Protein AF-J0CYV3-F1 (afdb_monomer_lite)

Structure (mmCIF, N/CA/C/O backbone):
data_AF-J0CYV3-F1
#
_entry.id   AF-J0CYV3-F1
#
loop_
_atom_site.group_PDB
_atom_site.id
_atom_site.type_symbol
_atom_site.label_atom_id
_atom_site.label_alt_id
_atom_site.label_comp_id
_atom_site.label_asym_id
_atom_site.label_entity_id
_atom_site.label_seq_id
_atom_site.pdbx_PDB_ins_code
_atom_site.Cartn_x
_atom_site.Cartn_y
_atom_site.Cartn_z
_atom_site.occupancy
_atom_site.B_iso_or_equiv
_atom_site.auth_seq_id
_atom_site.auth_comp_id
_atom_site.auth_asym_id
_atom_site.auth_atom_id
_atom_site.pdbx_PDB_model_num
ATOM 1 N N . SER A 1 1 ? 0.131 10.515 -2.803 1.00 68.94 1 SER A N 1
ATOM 2 C CA . SER A 1 1 ? -0.985 11.173 -3.508 1.00 68.94 1 SER A CA 1
ATOM 3 C C . SER A 1 1 ? -1.459 10.277 -4.645 1.00 68.94 1 SER A C 1
ATOM 5 O O . SER A 1 1 ? -0.674 9.470 -5.137 1.00 68.94 1 SER A O 1
ATOM 7 N N . VAL A 1 2 ? -2.714 10.420 -5.088 1.00 69.31 2 VAL A N 1
ATOM 8 C CA . VAL A 1 2 ? -3.290 9.611 -6.188 1.00 69.31 2 VAL A CA 1
ATOM 9 C C . VAL A 1 2 ? -2.490 9.762 -7.494 1.00 69.31 2 VAL A C 1
ATOM 11 O O . VAL A 1 2 ? -2.240 8.778 -8.189 1.0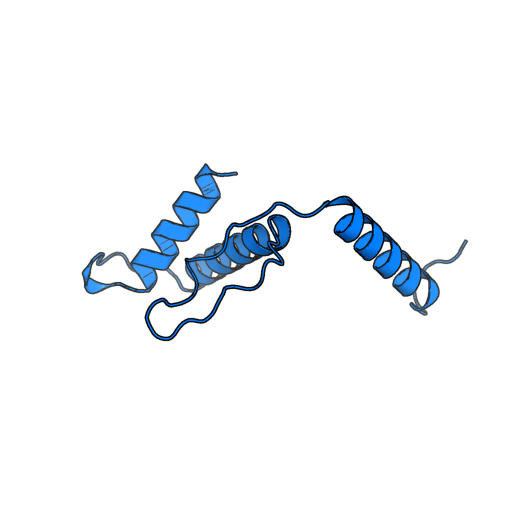0 69.31 2 VAL A O 1
ATOM 14 N N . GLY A 1 3 ? -1.991 10.969 -7.785 1.00 71.06 3 GLY A N 1
ATOM 15 C CA . GLY A 1 3 ? -1.118 11.216 -8.940 1.00 71.06 3 GLY A CA 1
ATOM 16 C C . GLY A 1 3 ? 0.202 10.435 -8.894 1.00 71.06 3 GLY A C 1
ATOM 17 O O . GLY A 1 3 ? 0.652 9.921 -9.913 1.00 71.06 3 GLY A O 1
ATOM 18 N N . HIS A 1 4 ? 0.803 10.268 -7.711 1.00 76.56 4 HIS A N 1
ATOM 19 C CA . HIS A 1 4 ? 2.024 9.469 -7.579 1.00 76.56 4 HIS A CA 1
ATOM 20 C C . HIS A 1 4 ? 1.731 7.965 -7.711 1.00 76.56 4 HIS A C 1
ATOM 22 O O . HIS A 1 4 ? 2.476 7.249 -8.370 1.00 76.56 4 HIS A O 1
ATOM 28 N N . GLY A 1 5 ? 0.598 7.491 -7.176 1.00 79.50 5 GLY A N 1
ATOM 29 C CA . GLY A 1 5 ? 0.181 6.088 -7.306 1.00 79.50 5 GLY A CA 1
ATOM 30 C C . GLY A 1 5 ? -0.062 5.663 -8.757 1.00 79.50 5 GLY A C 1
ATOM 31 O O . GLY A 1 5 ? 0.446 4.633 -9.194 1.00 79.50 5 GLY A O 1
ATOM 32 N N . THR A 1 6 ? -0.772 6.488 -9.529 1.00 75.50 6 THR A N 1
ATOM 33 C CA . THR A 1 6 ? -1.041 6.228 -10.957 1.00 75.50 6 THR A CA 1
ATOM 34 C C . THR A 1 6 ? 0.231 6.258 -11.809 1.00 75.50 6 THR A C 1
ATOM 36 O O . THR A 1 6 ? 0.408 5.408 -12.684 1.00 75.50 6 THR A O 1
ATOM 39 N N . HIS A 1 7 ? 1.163 7.170 -11.515 1.00 82.19 7 HIS A N 1
ATOM 40 C CA . HIS A 1 7 ? 2.487 7.185 -12.135 1.00 82.19 7 HIS A CA 1
ATOM 41 C C . HIS A 1 7 ? 3.267 5.894 -11.851 1.00 82.19 7 HIS A C 1
ATOM 43 O O . HIS A 1 7 ? 3.702 5.224 -12.790 1.00 82.19 7 HIS A O 1
ATOM 49 N N . CYS A 1 8 ? 3.413 5.521 -10.574 1.00 87.62 8 CYS A N 1
ATOM 50 C CA . CYS A 1 8 ? 4.150 4.324 -10.167 1.00 87.62 8 CYS A CA 1
ATOM 51 C C . CYS A 1 8 ? 3.565 3.053 -10.793 1.00 87.62 8 CYS A C 1
ATOM 53 O O . CYS A 1 8 ? 4.321 2.208 -11.270 1.00 87.62 8 CYS A O 1
ATOM 55 N N . LEU A 1 9 ? 2.235 2.938 -10.865 1.00 87.69 9 LEU A N 1
ATOM 56 C CA . LEU A 1 9 ? 1.572 1.804 -11.509 1.00 87.69 9 LEU A CA 1
ATOM 57 C C . LEU A 1 9 ? 1.893 1.724 -13.010 1.00 87.69 9 LEU A C 1
ATOM 59 O O . LEU A 1 9 ? 2.244 0.657 -13.510 1.00 87.69 9 LEU A O 1
ATOM 63 N N . SER A 1 10 ? 1.844 2.855 -13.720 1.00 86.56 10 SER A N 1
ATOM 64 C CA . SER A 1 10 ? 2.206 2.929 -15.143 1.00 86.56 10 SER A CA 1
ATOM 65 C C . SER A 1 10 ? 3.665 2.525 -15.390 1.00 86.56 10 SER A C 1
ATOM 67 O O . SER A 1 10 ? 3.968 1.819 -16.356 1.00 86.56 10 SER A O 1
ATOM 69 N N . ARG A 1 11 ? 4.580 2.905 -14.486 1.00 87.75 11 ARG A N 1
ATOM 70 C CA . ARG A 1 11 ? 5.993 2.502 -14.552 1.00 87.75 11 ARG A CA 1
ATOM 71 C C . ARG A 1 11 ? 6.181 1.002 -14.331 1.00 87.75 11 ARG A C 1
ATOM 73 O O . ARG A 1 11 ? 6.896 0.378 -15.110 1.00 87.75 11 ARG A O 1
ATOM 80 N N . VAL A 1 12 ? 5.508 0.408 -13.343 1.00 88.38 12 VAL A N 1
ATOM 81 C CA . VAL A 1 12 ? 5.554 -1.049 -13.120 1.00 88.38 12 VAL A CA 1
ATOM 82 C C . VAL A 1 12 ? 4.999 -1.804 -14.329 1.00 88.38 12 VAL A C 1
ATOM 84 O O . VAL A 1 12 ? 5.641 -2.7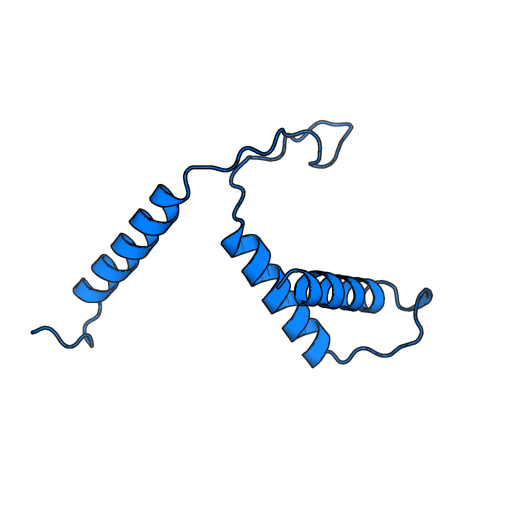37 -14.802 1.00 88.38 12 VAL A O 1
ATOM 87 N N . HIS A 1 13 ? 3.873 -1.363 -14.895 1.00 88.81 13 HIS A N 1
ATOM 88 C CA . HIS A 1 13 ? 3.308 -1.972 -16.101 1.00 88.81 13 HIS A CA 1
ATOM 89 C C . HIS A 1 13 ? 4.307 -1.973 -17.269 1.00 88.81 13 HIS A C 1
ATOM 91 O O . HIS A 1 13 ? 4.550 -3.008 -17.883 1.00 88.81 13 HIS A O 1
ATOM 97 N N . ARG A 1 14 ? 4.945 -0.834 -17.562 1.00 86.88 14 ARG A N 1
ATOM 98 C CA . ARG A 1 14 ? 5.952 -0.745 -18.637 1.00 86.88 14 ARG A CA 1
ATOM 99 C C . ARG A 1 14 ? 7.175 -1.630 -18.383 1.00 86.88 14 ARG A C 1
ATOM 101 O O . ARG A 1 14 ? 7.693 -2.211 -19.329 1.00 86.88 14 ARG A O 1
ATOM 108 N N . ALA A 1 15 ? 7.606 -1.767 -17.127 1.00 85.88 15 ALA A N 1
ATOM 109 C CA . ALA A 1 15 ? 8.716 -2.648 -16.766 1.00 85.88 15 ALA A CA 1
ATOM 110 C C . ALA A 1 15 ? 8.389 -4.139 -16.984 1.00 85.88 15 ALA A C 1
ATOM 112 O O . ALA A 1 15 ? 9.286 -4.915 -17.304 1.00 85.88 15 ALA A O 1
ATOM 113 N N . LEU A 1 16 ? 7.119 -4.534 -16.836 1.00 86.44 16 LEU A N 1
ATOM 114 C CA . LEU A 1 16 ? 6.646 -5.907 -17.062 1.00 86.44 16 LEU A CA 1
ATOM 115 C C . LEU A 1 16 ? 6.362 -6.212 -18.540 1.00 86.44 16 LEU A C 1
ATOM 117 O O . LEU A 1 16 ? 6.511 -7.355 -18.967 1.00 86.44 16 LEU A O 1
ATOM 121 N N . PHE A 1 17 ? 5.983 -5.199 -19.326 1.00 86.38 17 PHE A N 1
ATOM 122 C CA . PHE A 1 17 ? 5.613 -5.335 -20.739 1.00 86.38 17 PHE A CA 1
ATOM 123 C C . PHE A 1 17 ? 6.518 -4.503 -21.663 1.00 86.38 17 PHE A C 1
ATOM 125 O O . PHE A 1 17 ? 6.045 -3.566 -22.317 1.00 86.38 17 PHE A O 1
ATOM 132 N N . PRO A 1 18 ? 7.812 -4.850 -21.786 1.00 76.50 18 PRO A N 1
ATOM 133 C CA . PRO A 1 18 ? 8.776 -4.080 -22.576 1.00 76.50 18 PRO A CA 1
ATOM 134 C C . PRO A 1 18 ? 8.451 -4.036 -24.080 1.00 76.50 18 PRO A C 1
ATOM 136 O O . PRO A 1 18 ? 8.864 -3.113 -24.776 1.00 76.50 18 PRO A O 1
ATOM 139 N N . SER A 1 19 ? 7.664 -4.984 -24.601 1.00 77.81 19 SER A N 1
ATOM 140 C CA . SER A 1 19 ? 7.176 -4.961 -25.991 1.00 77.81 19 SER A CA 1
ATOM 141 C C . SER A 1 19 ? 6.187 -3.823 -26.271 1.00 77.81 19 SER A C 1
ATOM 143 O O . SER A 1 19 ? 6.061 -3.386 -27.410 1.00 77.81 19 SER A O 1
ATOM 145 N N . SER A 1 20 ? 5.502 -3.323 -25.238 1.00 72.75 20 SER A N 1
ATOM 146 C CA . SER A 1 20 ? 4.541 -2.214 -25.332 1.00 72.75 20 SER A CA 1
ATOM 147 C C . SER A 1 20 ? 5.178 -0.837 -25.106 1.00 72.75 20 SER A C 1
ATOM 149 O O . SER A 1 20 ? 4.534 0.194 -25.299 1.00 72.75 20 SER A O 1
ATOM 151 N N . SER A 1 21 ? 6.443 -0.807 -24.676 1.00 67.94 21 SER A N 1
ATOM 152 C CA . SER A 1 21 ? 7.169 0.406 -24.318 1.00 67.94 21 SER A CA 1
ATOM 153 C C . SER A 1 21 ? 8.680 0.141 -24.375 1.00 67.94 21 SER A C 1
ATOM 155 O O . SER A 1 21 ? 9.219 -0.480 -23.463 1.00 67.94 21 SER A O 1
ATOM 157 N N . PRO A 1 22 ? 9.403 0.643 -25.394 1.00 67.88 22 PRO A N 1
ATOM 158 C CA . PRO A 1 22 ? 10.854 0.452 -25.503 1.00 67.88 22 PRO A CA 1
ATOM 159 C C . PRO A 1 22 ? 11.658 1.281 -24.477 1.00 67.88 22 PRO A C 1
ATOM 161 O O . PRO A 1 22 ? 12.890 1.289 -24.505 1.00 67.88 22 PRO A O 1
ATOM 164 N N . GLU A 1 23 ? 10.980 2.009 -23.584 1.00 73.62 23 GLU A N 1
ATOM 165 C CA . GLU A 1 23 ? 11.593 2.836 -22.550 1.00 73.62 23 GLU A CA 1
ATOM 166 C C . GLU A 1 23 ? 12.247 1.942 -21.484 1.00 73.62 23 GLU A C 1
ATOM 168 O O . GLU A 1 23 ? 11.575 1.210 -20.757 1.00 73.62 23 GLU A O 1
ATOM 173 N N . LYS A 1 24 ? 13.577 2.014 -21.360 1.00 76.12 24 LYS A N 1
ATOM 174 C CA . LYS A 1 24 ? 14.312 1.290 -20.316 1.00 76.12 24 LYS A CA 1
ATOM 175 C C . LYS A 1 24 ? 14.098 1.968 -18.963 1.00 76.12 24 LYS A C 1
ATOM 177 O O . LYS A 1 24 ? 14.716 2.989 -18.669 1.00 76.12 24 LYS A O 1
ATOM 182 N N . ILE A 1 25 ? 13.248 1.379 -18.128 1.00 81.62 25 ILE A N 1
ATOM 183 C CA . ILE A 1 25 ? 13.067 1.800 -16.734 1.00 81.62 25 ILE A CA 1
ATOM 184 C C . ILE A 1 25 ? 14.202 1.212 -15.894 1.00 81.62 25 ILE A C 1
ATOM 186 O O . ILE A 1 25 ? 14.477 0.013 -15.955 1.00 81.62 25 ILE A O 1
ATOM 190 N N . SER A 1 26 ? 14.883 2.055 -15.115 1.00 86.75 26 SER A N 1
ATOM 191 C CA . SER A 1 26 ? 15.974 1.594 -14.257 1.00 86.75 26 SER A CA 1
ATOM 192 C C . SER A 1 26 ? 15.449 0.717 -13.118 1.00 86.75 26 SER A C 1
ATOM 194 O O . SER A 1 26 ? 14.367 0.949 -12.576 1.00 86.75 26 SER A O 1
ATOM 196 N N . ILE A 1 27 ? 16.253 -0.264 -12.700 1.00 86.31 27 ILE A N 1
ATOM 197 C CA . ILE A 1 27 ? 15.900 -1.164 -11.592 1.00 86.31 27 ILE A CA 1
ATOM 198 C C . ILE A 1 27 ? 15.624 -0.403 -10.288 1.00 86.31 27 ILE A C 1
ATOM 200 O O . ILE A 1 27 ? 14.700 -0.745 -9.555 1.00 86.31 27 ILE A O 1
ATOM 204 N N . TRP A 1 28 ? 16.361 0.685 -10.047 1.00 89.06 28 TRP A N 1
ATOM 205 C CA . TRP A 1 28 ? 16.156 1.567 -8.900 1.00 89.06 28 TRP A CA 1
ATOM 206 C C . TRP A 1 28 ? 14.764 2.208 -8.914 1.00 89.06 28 TRP A C 1
ATOM 208 O O . TRP A 1 28 ? 14.072 2.228 -7.897 1.00 89.06 28 TRP A O 1
ATOM 218 N N . HIS A 1 29 ? 14.319 2.687 -10.079 1.00 88.31 29 HIS A N 1
ATOM 219 C CA . HIS A 1 29 ? 13.016 3.331 -10.206 1.00 88.31 29 HIS A CA 1
ATOM 220 C C . HIS A 1 29 ? 11.878 2.315 -10.037 1.00 88.31 29 HIS A C 1
ATOM 222 O O . HIS A 1 29 ? 10.883 2.605 -9.371 1.00 88.31 29 HIS A O 1
ATOM 228 N N . SER A 1 30 ? 12.048 1.102 -10.572 1.00 89.38 30 SER A N 1
ATOM 229 C CA . SER A 1 30 ? 11.119 -0.012 -10.351 1.00 89.38 30 SER A CA 1
ATOM 230 C C . SER A 1 30 ? 11.013 -0.370 -8.869 1.00 89.38 30 SER A C 1
ATOM 232 O O . SER A 1 30 ? 9.907 -0.496 -8.347 1.00 89.38 30 SER A O 1
ATOM 234 N N . GLN A 1 31 ? 12.145 -0.467 -8.166 1.00 90.19 31 GLN A N 1
ATOM 235 C CA . GLN A 1 31 ? 12.171 -0.763 -6.735 1.00 90.19 31 GLN A CA 1
ATOM 236 C C . GLN A 1 31 ? 11.462 0.322 -5.918 1.00 90.19 31 GLN A C 1
ATOM 238 O O . GLN A 1 31 ? 10.628 0.002 -5.074 1.00 90.19 31 GLN A O 1
ATOM 243 N N . HIS A 1 32 ? 11.731 1.598 -6.202 1.00 91.25 32 HIS A N 1
ATOM 244 C CA . HIS A 1 32 ? 11.038 2.723 -5.575 1.00 91.25 32 HIS A CA 1
ATOM 245 C C . HIS A 1 32 ? 9.514 2.657 -5.792 1.00 91.25 32 HIS A C 1
ATOM 247 O O . HIS A 1 32 ? 8.755 2.736 -4.824 1.00 91.25 32 HIS A O 1
ATOM 253 N N . CYS A 1 33 ? 9.065 2.448 -7.036 1.00 93.06 33 CYS A N 1
ATOM 254 C CA . CYS A 1 33 ? 7.639 2.370 -7.370 1.00 93.06 33 CYS A CA 1
ATOM 255 C C . CYS A 1 33 ? 6.945 1.185 -6.688 1.00 93.06 33 CYS A C 1
ATOM 257 O O . CYS A 1 33 ? 5.846 1.344 -6.159 1.00 93.06 33 CYS A O 1
ATOM 259 N N . LEU A 1 34 ? 7.585 0.012 -6.651 1.00 92.81 34 LEU A N 1
ATOM 260 C CA . LEU A 1 34 ? 7.062 -1.162 -5.947 1.00 92.81 34 LEU A CA 1
ATOM 261 C C . LEU A 1 34 ? 6.942 -0.905 -4.442 1.00 92.81 34 LEU A C 1
ATOM 263 O O . LEU A 1 34 ? 5.931 -1.257 -3.834 1.00 92.81 34 LEU A O 1
ATOM 267 N N . ASN A 1 35 ? 7.934 -0.240 -3.845 1.00 90.44 35 ASN A N 1
ATOM 268 C CA . ASN A 1 35 ? 7.895 0.095 -2.426 1.00 90.44 35 ASN A CA 1
ATOM 269 C C . ASN A 1 35 ? 6.793 1.118 -2.110 1.00 90.44 35 ASN A C 1
ATOM 271 O O . ASN A 1 35 ? 6.154 1.031 -1.062 1.00 90.44 35 ASN A O 1
ATOM 275 N N . TYR A 1 36 ? 6.537 2.060 -3.020 1.00 88.75 36 TYR A N 1
ATOM 276 C CA . TYR A 1 36 ? 5.441 3.017 -2.893 1.00 88.75 36 TYR A CA 1
ATOM 277 C C . TYR A 1 36 ? 4.064 2.345 -2.998 1.00 88.75 36 TYR A C 1
ATOM 279 O O . TYR A 1 36 ? 3.191 2.583 -2.165 1.00 88.75 36 TYR A O 1
ATOM 287 N N . ILE A 1 37 ? 3.875 1.451 -3.974 1.00 88.56 37 ILE A N 1
ATOM 288 C CA . ILE A 1 37 ? 2.630 0.681 -4.134 1.00 88.56 37 ILE A CA 1
ATOM 289 C C . ILE A 1 37 ? 2.383 -0.204 -2.907 1.00 88.56 37 ILE A C 1
ATOM 291 O O . ILE A 1 37 ? 1.266 -0.240 -2.395 1.00 88.56 37 ILE A O 1
ATOM 295 N N . ARG A 1 38 ? 3.428 -0.850 -2.373 1.00 85.31 38 ARG A N 1
ATOM 296 C CA . ARG A 1 38 ? 3.352 -1.596 -1.109 1.00 85.31 38 ARG A CA 1
ATOM 297 C C . ARG A 1 38 ? 2.843 -0.715 0.035 1.00 85.31 38 ARG A C 1
ATOM 299 O O . ARG A 1 38 ? 1.966 -1.151 0.771 1.00 85.31 38 ARG A O 1
ATOM 306 N N . GLN A 1 39 ? 3.369 0.502 0.190 1.00 83.44 39 GLN A N 1
ATOM 307 C CA . GLN A 1 39 ? 2.912 1.431 1.233 1.00 83.44 39 GLN A CA 1
ATOM 308 C C . GLN A 1 39 ? 1.435 1.796 1.059 1.00 83.44 39 GLN A C 1
ATOM 310 O O . GLN A 1 39 ? 0.702 1.797 2.040 1.00 83.44 39 GLN A O 1
ATOM 315 N N . ILE A 1 40 ? 0.973 2.032 -0.174 1.00 81.56 40 ILE A N 1
ATOM 316 C CA . ILE A 1 40 ? -0.450 2.288 -0.443 1.00 81.56 40 ILE A CA 1
ATOM 317 C C . ILE A 1 40 ? -1.311 1.088 -0.037 1.00 81.56 40 ILE A C 1
ATOM 319 O O . ILE A 1 40 ? -2.292 1.272 0.676 1.00 81.56 40 ILE A O 1
ATOM 323 N N . ILE A 1 41 ? -0.936 -0.129 -0.443 1.00 77.56 41 ILE A N 1
ATOM 324 C CA . ILE 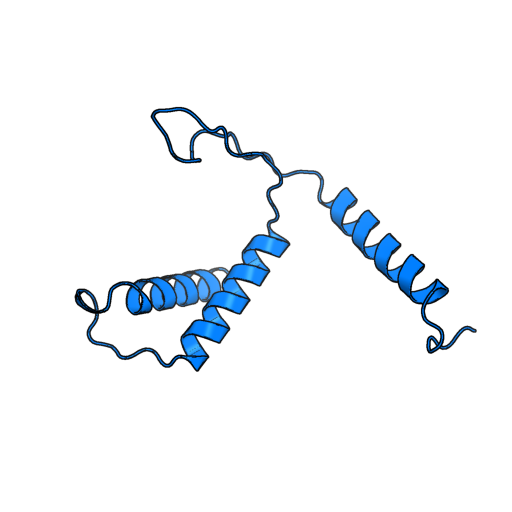A 1 41 ? -1.681 -1.353 -0.107 1.00 77.56 41 ILE A CA 1
ATOM 325 C C . ILE A 1 41 ? -1.758 -1.546 1.412 1.00 77.56 41 ILE A C 1
ATOM 327 O O . ILE A 1 41 ? -2.824 -1.851 1.937 1.00 77.56 41 ILE A O 1
ATOM 331 N N . LEU A 1 42 ? -0.650 -1.330 2.127 1.00 73.00 42 LEU A N 1
ATOM 332 C CA . LEU A 1 42 ? -0.610 -1.446 3.587 1.00 73.00 42 LEU A CA 1
ATOM 333 C C . LEU A 1 42 ? -1.436 -0.359 4.290 1.00 73.00 42 LEU A C 1
ATOM 335 O O . LEU A 1 42 ? -2.048 -0.635 5.315 1.00 73.00 42 LEU A O 1
ATOM 339 N N . CYS A 1 43 ? -1.486 0.858 3.746 1.00 67.75 43 CYS A N 1
ATOM 340 C CA . CYS A 1 43 ? -2.305 1.938 4.301 1.00 67.75 43 CYS A CA 1
ATOM 341 C C . CYS A 1 43 ? -3.802 1.762 4.015 1.00 67.75 43 CYS A C 1
ATOM 343 O O . CYS A 1 43 ? -4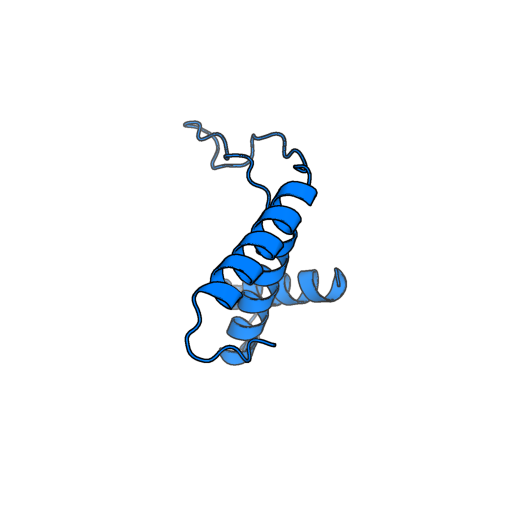.630 2.225 4.793 1.00 67.75 43 CYS A O 1
ATOM 345 N N . SER A 1 44 ? -4.157 1.106 2.910 1.00 70.81 44 SER A N 1
ATOM 346 C CA . SER A 1 44 ? -5.543 0.804 2.539 1.00 70.81 44 SER A CA 1
ATOM 347 C C . SER A 1 44 ? -5.994 -0.589 2.985 1.00 70.81 44 SER A C 1
ATOM 349 O O . SER A 1 44 ? -7.041 -1.022 2.522 1.00 70.81 44 SER A O 1
ATOM 351 N N . ALA A 1 45 ? -5.211 -1.269 3.839 1.00 62.19 45 ALA A N 1
ATOM 352 C CA . ALA A 1 45 ? -5.278 -2.698 4.152 1.00 62.19 45 ALA A CA 1
ATOM 353 C C . ALA A 1 45 ? -6.703 -3.266 4.230 1.00 62.19 45 ALA A C 1
ATOM 355 O O . ALA A 1 45 ? -7.329 -3.318 5.293 1.00 62.19 45 ALA A O 1
ATOM 356 N N . ASP A 1 46 ? -7.183 -3.750 3.088 1.00 63.66 46 ASP A N 1
ATOM 357 C CA . ASP A 1 46 ? -8.402 -4.525 3.026 1.00 63.66 46 ASP A CA 1
ATOM 358 C C . ASP A 1 46 ? -8.090 -5.942 3.505 1.00 63.66 46 ASP A C 1
ATOM 360 O O . ASP A 1 46 ? -7.222 -6.635 2.978 1.00 63.66 46 ASP A O 1
ATOM 364 N N . THR A 1 47 ? -8.773 -6.344 4.568 1.00 65.56 47 THR A N 1
ATOM 365 C CA . THR A 1 47 ? -8.622 -7.657 5.207 1.00 65.56 47 THR A CA 1
ATOM 366 C C . THR A 1 47 ? -9.775 -8.593 4.841 1.00 65.56 47 THR A C 1
ATOM 368 O O . THR A 1 47 ? -9.965 -9.641 5.470 1.00 65.56 47 THR A O 1
ATOM 371 N N . THR A 1 48 ? -10.581 -8.205 3.852 1.00 63.28 48 THR A N 1
ATOM 372 C CA . THR A 1 48 ? -11.594 -9.051 3.229 1.00 63.28 48 THR A CA 1
ATOM 373 C C . THR A 1 48 ? -10.889 -10.173 2.475 1.00 63.28 48 THR A C 1
ATOM 375 O O . THR A 1 48 ? -9.978 -9.939 1.687 1.00 63.28 48 THR A O 1
ATOM 378 N N . LEU A 1 49 ? -11.268 -11.416 2.771 1.00 63.56 49 LEU A N 1
ATOM 379 C CA . LEU A 1 49 ? -10.742 -12.572 2.055 1.00 63.56 49 LEU A CA 1
ATOM 380 C C . LEU A 1 49 ? -11.363 -12.612 0.663 1.00 63.56 49 LEU A C 1
ATOM 382 O O . LEU A 1 49 ? -12.589 -12.590 0.538 1.00 63.56 49 LEU A O 1
ATOM 386 N N . GLU A 1 50 ? -10.522 -12.725 -0.362 1.00 65.69 50 GLU A N 1
ATOM 387 C CA . GLU A 1 50 ? -11.000 -12.936 -1.722 1.00 65.69 50 GLU A CA 1
ATOM 388 C C . GLU A 1 50 ? -11.683 -14.304 -1.832 1.00 65.69 50 GLU A C 1
ATOM 390 O O . GLU A 1 50 ? -11.061 -15.329 -1.522 1.00 65.69 50 GLU A O 1
ATOM 395 N N . PRO A 1 51 ? -12.951 -14.367 -2.271 1.00 61.75 51 PRO A N 1
ATOM 396 C CA . PRO A 1 51 ? -13.610 -15.639 -2.490 1.00 61.75 51 PRO A CA 1
ATOM 397 C C . PRO A 1 51 ? -12.936 -16.355 -3.664 1.00 61.75 51 PRO A C 1
ATOM 399 O O . PRO A 1 51 ? -12.945 -15.877 -4.798 1.00 61.75 51 PRO A O 1
ATOM 402 N N . VAL A 1 52 ? -12.366 -17.529 -3.398 1.00 61.84 52 VAL A N 1
ATOM 403 C CA . VAL A 1 52 ? -11.841 -18.412 -4.441 1.00 61.84 52 VAL A CA 1
ATOM 404 C C . VAL A 1 52 ? -13.008 -19.232 -4.984 1.00 61.84 52 VAL A C 1
ATOM 406 O O . VAL A 1 52 ? -13.570 -20.056 -4.265 1.00 61.84 52 VAL A O 1
ATOM 409 N N . ASN A 1 53 ? -13.385 -19.028 -6.247 1.00 60.25 53 ASN A N 1
ATOM 410 C CA . ASN A 1 53 ? -14.285 -19.942 -6.950 1.00 60.25 53 ASN A CA 1
ATOM 411 C C . ASN A 1 53 ? -13.618 -20.459 -8.232 1.00 60.25 53 ASN A C 1
ATOM 413 O O . ASN A 1 53 ? -12.718 -19.824 -8.774 1.00 60.25 53 ASN A O 1
ATOM 417 N N . ALA A 1 54 ? -14.046 -21.632 -8.709 1.00 59.56 54 ALA A N 1
ATOM 418 C C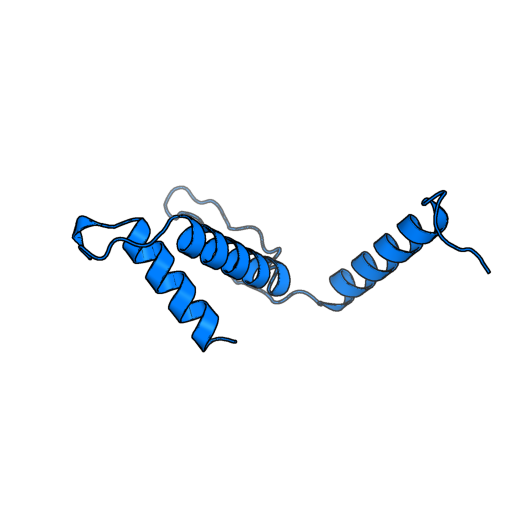A . ALA A 1 54 ? -13.414 -22.344 -9.826 1.00 59.56 54 ALA A CA 1
ATOM 419 C C . ALA A 1 54 ? -13.434 -21.584 -11.172 1.00 59.56 54 ALA A C 1
ATOM 421 O O . ALA A 1 54 ? -12.843 -22.056 -12.140 1.00 59.56 54 ALA A O 1
ATOM 422 N N . LEU A 1 55 ? -14.117 -20.435 -11.241 1.00 59.00 55 LEU A N 1
ATOM 423 C CA . LEU A 1 55 ? -14.330 -19.656 -12.458 1.00 59.00 55 LEU A CA 1
ATOM 424 C C . LEU A 1 55 ? -13.732 -18.235 -12.394 1.00 59.00 55 LEU A C 1
ATOM 426 O O . LEU A 1 55 ? -13.524 -17.631 -13.441 1.00 59.00 55 LEU A O 1
ATOM 430 N N . HIS A 1 56 ? -13.445 -17.700 -11.200 1.00 52.28 56 HIS A N 1
ATOM 431 C CA . HIS A 1 56 ? -12.965 -16.332 -10.992 1.00 52.28 56 HIS A CA 1
ATOM 432 C C . HIS A 1 56 ? -11.811 -16.286 -9.989 1.00 52.28 56 HIS A C 1
ATOM 434 O O . HIS A 1 56 ? -11.948 -16.624 -8.812 1.00 52.28 56 HIS A 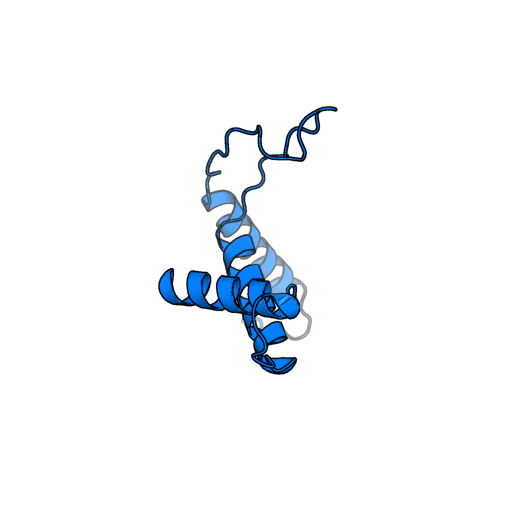O 1
ATOM 440 N N . SER A 1 57 ? -10.676 -15.781 -10.463 1.00 55.97 57 SER A N 1
ATOM 441 C CA . SER A 1 57 ? -9.534 -15.409 -9.637 1.00 55.97 57 SER A CA 1
ATOM 442 C C . SER A 1 57 ? -9.837 -14.099 -8.896 1.00 55.97 57 SER A C 1
ATOM 444 O O . SER A 1 57 ? -9.664 -13.017 -9.451 1.00 55.97 57 SER A O 1
ATOM 446 N N . GLY A 1 58 ? -10.323 -14.206 -7.656 1.00 53.06 58 GLY A N 1
ATOM 447 C CA . GLY A 1 58 ? -10.210 -13.178 -6.607 1.00 53.06 58 GLY A CA 1
ATOM 448 C C . GLY A 1 58 ? -10.689 -11.764 -6.947 1.00 53.06 58 GLY A C 1
ATOM 449 O O . GLY A 1 58 ? -9.952 -10.810 -6.732 1.00 53.06 58 GLY A O 1
ATOM 450 N N . THR A 1 59 ? -11.878 -11.630 -7.539 1.00 55.69 59 THR A N 1
ATOM 451 C CA . THR A 1 59 ? -12.487 -10.317 -7.863 1.00 55.69 59 THR A CA 1
ATOM 452 C C . THR A 1 59 ? -13.974 -10.224 -7.513 1.00 55.69 59 THR A C 1
ATOM 454 O O . THR A 1 59 ? -14.630 -9.236 -7.830 1.00 55.69 59 THR A O 1
ATOM 457 N N . SER A 1 60 ? -14.538 -11.250 -6.871 1.00 57.59 60 SER A N 1
ATOM 458 C CA . SER A 1 60 ? -15.981 -11.362 -6.609 1.00 57.59 60 SER A CA 1
ATOM 459 C C . SER A 1 60 ? -16.365 -11.138 -5.140 1.00 57.59 60 SER A C 1
ATOM 461 O O . SER A 1 60 ? -17.417 -11.606 -4.706 1.00 57.59 60 SER A O 1
ATOM 463 N N . GLY A 1 61 ? -15.515 -10.464 -4.359 1.00 59.09 61 GLY A N 1
ATOM 464 C CA . GLY A 1 61 ? -15.801 -10.070 -2.978 1.00 59.09 61 GLY A CA 1
ATOM 465 C C . GLY A 1 61 ? -16.316 -8.632 -2.881 1.00 59.09 61 GLY A C 1
ATOM 466 O O . GLY A 1 61 ? -15.774 -7.725 -3.505 1.00 59.09 61 GLY A O 1
ATOM 467 N N . THR A 1 62 ? -17.353 -8.392 -2.075 1.00 63.38 62 THR A N 1
ATOM 468 C CA . THR A 1 62 ? -17.688 -7.022 -1.660 1.00 63.38 62 THR A CA 1
ATOM 469 C C . THR A 1 62 ? -16.646 -6.561 -0.649 1.00 63.38 62 THR A C 1
ATOM 471 O O . THR A 1 62 ? -16.626 -7.035 0.486 1.00 63.38 62 THR A O 1
ATOM 474 N N . HIS A 1 63 ? -15.799 -5.624 -1.060 1.00 60.84 63 HIS A N 1
ATOM 475 C CA . HIS A 1 63 ? -14.822 -4.971 -0.196 1.00 60.84 63 HIS A CA 1
ATOM 476 C C . HIS A 1 63 ? -15.537 -4.055 0.804 1.00 60.84 63 HIS A C 1
ATOM 478 O O . HIS A 1 63 ? -16.272 -3.146 0.411 1.00 60.84 63 HIS A O 1
ATOM 484 N N . VAL A 1 64 ? -15.335 -4.286 2.102 1.00 59.41 64 VAL A N 1
ATOM 485 C CA . VAL A 1 64 ? -15.893 -3.442 3.167 1.00 59.41 64 VAL A CA 1
ATOM 486 C C . VAL A 1 64 ? -14.738 -2.826 3.940 1.00 59.41 64 VAL A C 1
ATOM 488 O O . VAL A 1 64 ? -13.947 -3.543 4.553 1.00 59.41 64 VAL A O 1
ATOM 491 N N . CYS A 1 65 ? -14.652 -1.493 3.944 1.00 60.00 65 CYS A N 1
ATOM 492 C CA . CYS A 1 65 ? -13.693 -0.771 4.775 1.00 60.00 65 CYS A CA 1
ATOM 493 C C . CYS A 1 65 ? -13.897 -1.175 6.242 1.00 60.00 65 CYS A C 1
ATOM 495 O O . CYS A 1 65 ? -14.935 -0.869 6.832 1.00 60.00 65 CYS A O 1
ATOM 497 N N . ARG A 1 66 ? -12.926 -1.880 6.833 1.00 59.53 66 ARG A N 1
ATOM 498 C CA . ARG A 1 66 ? -12.970 -2.215 8.262 1.00 59.53 66 ARG A CA 1
ATOM 499 C C . ARG A 1 66 ? -12.675 -0.979 9.103 1.00 59.53 66 ARG A C 1
ATOM 501 O O . ARG A 1 66 ? -12.014 -0.050 8.644 1.00 59.53 66 ARG A O 1
ATOM 508 N N . ASP A 1 67 ? -13.164 -0.985 10.341 1.00 64.94 67 ASP A N 1
ATOM 509 C CA . ASP A 1 67 ? -12.877 0.070 11.308 1.00 64.94 67 ASP A CA 1
ATOM 510 C C . ASP A 1 67 ? -11.359 0.195 11.529 1.00 64.94 67 ASP A C 1
ATOM 512 O O . ASP A 1 67 ? -10.727 -0.628 12.200 1.00 64.94 67 ASP A O 1
ATOM 516 N N . TRP A 1 68 ? -10.778 1.241 10.938 1.00 62.75 68 TRP A N 1
ATOM 517 C CA . TRP A 1 68 ? -9.355 1.578 10.996 1.00 62.75 68 TRP A CA 1
ATOM 518 C C . TRP A 1 68 ? -8.851 1.783 12.430 1.00 62.75 68 TRP A C 1
ATOM 520 O O . TRP A 1 68 ? -7.647 1.678 12.677 1.00 62.75 68 TRP A O 1
ATOM 530 N N . LYS A 1 69 ? -9.760 2.011 13.390 1.00 70.31 69 LYS A N 1
ATOM 531 C CA . LYS A 1 69 ? -9.434 2.131 14.807 1.00 70.31 69 LYS A CA 1
ATOM 532 C C . LYS A 1 69 ? -8.731 0.886 15.347 1.00 70.31 69 LYS A C 1
ATOM 534 O O . LYS A 1 69 ? -7.789 1.021 16.117 1.00 70.31 69 LYS A O 1
ATOM 539 N N . GLN A 1 70 ? -9.088 -0.308 14.873 1.00 66.94 70 GLN A N 1
ATOM 540 C CA . GLN A 1 70 ? -8.429 -1.550 15.297 1.00 66.94 70 GLN A CA 1
ATOM 541 C C . GLN A 1 70 ? -6.960 -1.622 14.852 1.00 66.94 70 GLN A C 1
ATOM 543 O O . GLN A 1 70 ? -6.114 -2.150 15.572 1.00 66.94 70 GLN A O 1
ATOM 548 N N . VAL A 1 71 ? -6.636 -1.064 13.681 1.00 59.03 71 VAL A N 1
ATOM 549 C CA . VAL A 1 71 ? -5.258 -1.007 13.172 1.00 59.03 71 VAL A CA 1
ATOM 550 C C . VAL A 1 71 ? -4.434 -0.015 13.988 1.00 59.03 71 VAL A C 1
ATOM 552 O O . VAL A 1 71 ? -3.319 -0.337 14.392 1.00 59.03 71 VAL A O 1
ATOM 555 N N . ILE A 1 72 ? -4.994 1.161 14.284 1.00 69.38 72 ILE A N 1
ATOM 556 C CA . ILE A 1 72 ? -4.350 2.155 15.154 1.00 69.38 72 ILE A CA 1
ATOM 557 C C . ILE A 1 72 ? -4.115 1.583 16.549 1.00 69.38 72 ILE A C 1
ATOM 559 O O . ILE A 1 72 ? -2.990 1.642 17.039 1.00 69.38 72 ILE A O 1
ATOM 563 N N . ASP A 1 73 ? -5.141 0.990 17.159 1.00 74.31 73 ASP A N 1
ATOM 564 C CA . ASP A 1 73 ? -5.058 0.425 18.504 1.00 74.31 73 ASP A CA 1
ATOM 565 C C . ASP A 1 73 ? -3.985 -0.685 18.552 1.00 74.31 73 ASP A C 1
ATOM 567 O O . ASP A 1 73 ? -3.173 -0.726 19.479 1.00 74.31 73 ASP A O 1
ATOM 571 N N . ARG A 1 74 ? -3.877 -1.517 17.502 1.00 70.25 74 ARG A N 1
ATOM 572 C CA . ARG A 1 74 ? -2.825 -2.541 17.396 1.00 70.25 74 ARG A CA 1
ATOM 573 C C . ARG A 1 74 ? -1.423 -1.952 17.231 1.00 70.25 74 ARG A C 1
ATOM 575 O O . ARG A 1 74 ? -0.491 -2.450 17.856 1.00 70.25 74 ARG A O 1
ATOM 582 N N . VAL A 1 75 ? -1.251 -0.921 16.405 1.00 67.56 75 VAL A N 1
ATOM 583 C CA . VAL A 1 75 ? 0.051 -0.258 16.204 1.00 67.56 75 VAL A CA 1
ATOM 584 C C . VAL A 1 75 ? 0.512 0.437 17.485 1.00 67.56 75 VAL A C 1
ATOM 586 O O . VAL A 1 75 ? 1.681 0.332 17.853 1.00 67.56 75 VAL A O 1
ATOM 589 N N . VAL A 1 76 ? -0.403 1.098 18.196 1.00 77.12 76 VAL A N 1
ATOM 590 C CA . VAL A 1 76 ? -0.125 1.705 19.504 1.00 77.12 76 VAL A CA 1
ATOM 591 C C . VAL A 1 76 ? 0.306 0.637 20.506 1.00 77.12 76 VAL A C 1
ATOM 593 O O . VAL A 1 76 ? 1.334 0.812 21.156 1.00 77.12 76 VAL A O 1
ATOM 596 N N . GLN A 1 77 ? -0.406 -0.490 20.576 1.00 70.94 77 GLN A N 1
ATOM 597 C CA . GLN A 1 77 ? -0.041 -1.600 21.454 1.00 70.94 77 GLN A CA 1
ATOM 598 C C . GLN A 1 77 ? 1.336 -2.181 21.108 1.00 70.94 77 GLN A C 1
ATOM 600 O O . GLN A 1 77 ? 2.160 -2.359 21.992 1.00 70.94 77 GLN A O 1
ATOM 605 N N . MET A 1 78 ? 1.633 -2.412 19.825 1.00 65.25 78 MET A N 1
ATOM 606 C CA . MET A 1 78 ? 2.946 -2.917 19.399 1.00 65.25 78 MET A CA 1
ATOM 607 C C . MET A 1 78 ? 4.085 -1.961 19.771 1.00 65.25 78 MET A C 1
ATOM 609 O O . MET A 1 78 ? 5.148 -2.414 20.187 1.00 65.25 78 MET A O 1
ATOM 613 N N . ASN A 1 79 ? 3.867 -0.650 19.649 1.00 69.88 79 ASN A N 1
ATOM 614 C CA . ASN A 1 79 ? 4.846 0.351 20.074 1.00 69.88 79 ASN A CA 1
ATOM 615 C C . ASN A 1 79 ? 5.032 0.365 21.595 1.00 69.88 79 ASN A C 1
ATOM 617 O O . ASN A 1 79 ? 6.159 0.518 22.060 1.00 69.88 79 ASN A O 1
ATOM 621 N N . GLN A 1 80 ? 3.955 0.190 22.363 1.00 76.25 80 GLN A N 1
ATOM 622 C CA . GLN A 1 80 ? 4.025 0.066 23.819 1.00 76.25 80 GLN A CA 1
ATOM 623 C C . GLN A 1 80 ? 4.787 -1.200 24.218 1.00 76.25 80 GLN A C 1
ATOM 625 O O . GLN A 1 80 ? 5.778 -1.098 24.931 1.00 76.25 80 GLN A O 1
ATOM 630 N N . ASP A 1 81 ? 4.404 -2.363 23.691 1.00 75.88 81 ASP A N 1
ATOM 631 C CA . ASP A 1 81 ? 5.050 -3.653 23.955 1.00 75.88 81 ASP A CA 1
ATOM 632 C C . ASP A 1 81 ? 6.547 -3.616 23.612 1.00 75.88 81 ASP A C 1
ATOM 634 O O . ASP A 1 81 ? 7.385 -4.135 24.354 1.00 75.88 81 ASP A O 1
ATOM 638 N N . TRP A 1 82 ? 6.907 -2.964 22.502 1.00 68.44 82 TRP A N 1
ATOM 639 C CA . TRP A 1 82 ? 8.299 -2.759 22.115 1.00 68.44 82 TRP A CA 1
ATOM 640 C C . TRP A 1 82 ? 9.031 -1.810 23.067 1.00 68.44 82 TRP A C 1
ATOM 642 O O . TRP A 1 82 ? 10.163 -2.089 23.443 1.00 68.44 82 TRP A O 1
ATOM 652 N N . ALA A 1 83 ? 8.391 -0.729 23.516 1.00 75.56 83 ALA A N 1
ATOM 653 C CA . ALA A 1 83 ? 8.984 0.188 24.486 1.00 75.56 83 ALA A CA 1
ATOM 654 C C . ALA A 1 83 ? 9.257 -0.482 25.843 1.00 75.56 83 ALA A C 1
ATOM 656 O O . ALA A 1 83 ? 10.253 -0.152 26.478 1.00 75.56 83 ALA A O 1
ATOM 657 N N . VAL A 1 84 ? 8.422 -1.436 26.277 1.00 78.69 84 VAL A N 1
ATOM 658 C CA . VAL A 1 84 ? 8.652 -2.180 27.533 1.00 78.69 84 VAL A CA 1
ATOM 659 C C . VAL A 1 84 ? 9.684 -3.302 27.362 1.00 78.69 84 VAL A C 1
ATOM 661 O O . VAL A 1 84 ? 10.394 -3.638 28.304 1.00 78.69 84 VAL A O 1
ATOM 664 N N . SER A 1 85 ? 9.771 -3.906 26.173 1.00 75.12 85 SER A N 1
ATOM 665 C CA . SER A 1 85 ? 10.662 -5.049 25.913 1.00 75.12 85 SER A CA 1
ATOM 666 C C . SER A 1 85 ? 12.038 -4.672 25.362 1.00 75.12 85 SER A C 1
ATOM 668 O O . SER A 1 85 ? 12.931 -5.519 25.345 1.00 75.12 85 SER A O 1
ATOM 670 N N . ASN A 1 86 ? 12.232 -3.433 24.905 1.00 76.00 86 ASN A N 1
ATOM 671 C CA . ASN A 1 86 ? 13.494 -2.970 24.344 1.00 76.00 86 ASN A CA 1
ATOM 672 C C . ASN A 1 86 ? 14.500 -2.615 25.461 1.00 76.00 86 ASN A C 1
ATOM 674 O O . ASN A 1 86 ? 14.322 -1.595 26.125 1.00 76.00 86 ASN A O 1
ATOM 678 N N . PRO A 1 87 ? 15.606 -3.371 25.618 1.00 73.50 87 PRO A N 1
ATOM 679 C CA . PRO A 1 87 ? 16.604 -3.132 26.666 1.00 73.50 87 PRO A CA 1
ATOM 680 C C . PRO A 1 87 ? 17.438 -1.856 26.458 1.00 73.50 87 PRO A C 1
ATOM 682 O O . PRO A 1 87 ? 18.269 -1.526 27.299 1.00 73.50 87 PRO A O 1
ATOM 685 N N . PHE A 1 88 ? 17.242 -1.155 25.338 1.00 75.75 88 PHE A N 1
ATOM 686 C CA . PHE A 1 88 ? 17.904 0.104 24.999 1.00 75.75 88 PHE A CA 1
ATOM 687 C C . PHE A 1 88 ? 16.943 1.300 24.973 1.00 75.75 88 PHE A C 1
ATOM 689 O O . PHE A 1 88 ? 17.337 2.380 24.535 1.00 75.75 88 PHE A O 1
ATOM 696 N N . ALA A 1 89 ? 15.676 1.122 25.361 1.00 68.69 89 ALA A N 1
ATOM 697 C CA . ALA A 1 89 ? 14.752 2.241 25.477 1.00 68.69 89 ALA A CA 1
ATOM 698 C C . ALA A 1 89 ? 15.125 3.098 26.697 1.00 68.69 89 ALA A C 1
ATOM 700 O O . ALA A 1 89 ? 15.346 2.574 27.787 1.00 68.69 89 ALA A O 1
ATOM 701 N N . GLU A 1 90 ? 15.193 4.419 26.525 1.00 60.84 90 GLU A N 1
ATOM 702 C CA . GLU A 1 90 ? 15.302 5.335 27.661 1.00 60.84 90 GLU A CA 1
ATOM 703 C C . GLU A 1 90 ? 13.973 5.311 28.425 1.00 60.84 90 GLU A C 1
ATOM 705 O O . GLU A 1 90 ? 12.950 5.817 27.958 1.00 60.84 90 GLU A O 1
ATOM 710 N N . HIS A 1 91 ? 13.980 4.649 29.578 1.00 59.66 91 HIS A N 1
ATOM 711 C CA . HIS A 1 91 ? 12.871 4.674 30.521 1.00 59.66 91 HIS A CA 1
ATOM 712 C C . HIS A 1 91 ? 13.002 5.927 31.407 1.00 59.66 91 HIS A C 1
ATOM 714 O O . HIS A 1 91 ? 14.126 6.256 31.794 1.00 59.66 91 HIS A O 1
ATOM 720 N N . PRO A 1 92 ? 11.902 6.639 31.705 1.00 58.06 92 PRO A N 1
ATOM 721 C CA . PRO A 1 92 ? 11.926 7.761 32.641 1.00 58.06 92 PRO A CA 1
ATOM 722 C C . PRO A 1 92 ? 12.274 7.334 34.073 1.00 58.06 92 PRO A C 1
ATOM 724 O O . PRO A 1 92 ? 11.959 6.180 34.449 1.00 58.06 92 PRO A O 1
#

Organism: Auricularia subglabra (strain TFB-10046 / SS5) (NCBI:txid717982)

Radius of gyration: 19.36 Å; chains: 1; bounding box: 36×34×59 Å

Foldseek 3Di:
DVVLLVVLVVLLVCVVCVVVPVDDDDPVSVVVSVVVNVVVCVVQPQPDDFDDDPPDDRDPDDTDRPDCVVVVVVVVVVVVVCLVPPPPRDDD

Sequence (92 aa):
SVGHGTHCLSRVHRALFPSSSPEKISIWHSQHCLNYIRQIILCSADTTLEPVNALHSGTSGTHVCRDWKQVIDRVVQMNQDWAVSNPFAEHP

Secondary structure (DSSP, 8-state):
-HHHHHHHHHHHHHHH-GGG------HHHHHHHHHHHHHHHHHT---PPPP-BTTBSS--S------THHHHHHHHHHHHHHHHH-TTS---

pLDDT: mean 73.24, std 11.05, range [52.28, 93.06]

InterPro domains:
  IPR021765 Mycotoxin biosynthesis protein UstYa-like [PF11807] (2-72)
  IPR021765 Mycotoxin biosynthesis protein UstYa-like [PTHR33365] (2-78)